Protein AF-A0A2G7EMN1-F1 (afdb_monomer_lite)

Organism: NCBI:txid656916

Radius of gyration: 28.44 Å; chains: 1; bounding box: 60×88×76 Å

Sequence (179 aa):
MPRKTKTSQKATHQPSQQSSQNQNQDPLKRNSHIRTTQTHIFFHSGPLSNWHPSTPPFPGHRALTLCLPDLDALGIPHPSPKSAVTRLISSWSFTCGEQWMMAMKGWLFEDILGLDSGVDISDEEFEGVRAVALGVSEPSSESTLEKAIWDSTVASVLRTRQPRVQKALGRRAEGFRED

Foldseek 3Di:
DDDDDDDDDPPPDDPDPPPPPPDDDDPQNVDPQWDDDPPDIHGDDDDVDQPHFDVVFAAQLVVCVVVVVVCVVVVQDFADCQFLLNVLSRHAGHGGNLLNVLLVLLRRFPDFQLRRPSDRDDPVSSVVLNCLLQPPDHDDPPDPNSNSSNLGLNSQSRNDPDPVSSVVSSVPRHRPDPD

InterPro domains:
  IPR037238 YbiA-like superfamily [SSF143990] (33-178)

Secondary structure (DSSP, 8-state):
---------------------SS---GGGG-TTEEE-SS-EEESSSTTSTTSPPSSPEEHHHHHHHHHHHHHHHT-----TTSHHHHHHHH-EESSHHHHHHHHHHHHH---TTTS-SSPPPHHHHHHHHHHHT-SSPPPTT-HHHHHHHHSHHHHHHH---HHHHHHHHHT-TTS---

pLDDT: mean 81.31, std 19.14, range [28.2, 97.44]

Structure (mmCIF, N/CA/C/O backbone):
data_AF-A0A2G7EMN1-F1
#
_entry.id   AF-A0A2G7EMN1-F1
#
loop_
_atom_site.group_PDB
_atom_site.id
_atom_site.type_symbol
_atom_site.label_atom_id
_atom_site.label_alt_id
_atom_site.label_comp_id
_atom_site.label_asym_id
_atom_site.label_entity_id
_atom_site.label_seq_id
_atom_site.pdbx_PDB_ins_code
_atom_site.Cartn_x
_atom_site.Cartn_y
_atom_site.Cartn_z
_atom_site.occupancy
_atom_site.B_iso_or_equiv
_atom_site.auth_seq_id
_atom_site.auth_comp_id
_atom_site.auth_asym_id
_atom_site.auth_atom_id
_atom_site.pdbx_PDB_model_num
ATOM 1 N N . MET A 1 1 ? 39.694 67.683 -48.424 1.00 39.84 1 MET A N 1
ATOM 2 C CA . MET A 1 1 ? 40.321 66.396 -48.800 1.00 39.84 1 MET A CA 1
ATOM 3 C C . MET A 1 1 ? 39.265 65.287 -48.742 1.00 39.84 1 MET A C 1
ATOM 5 O O . MET A 1 1 ? 38.464 65.324 -47.815 1.00 39.84 1 MET A O 1
ATOM 9 N N . PRO A 1 2 ? 39.190 64.383 -49.738 1.00 35.53 2 PRO A N 1
ATOM 10 C CA . PRO A 1 2 ? 38.033 63.524 -50.013 1.00 35.53 2 PRO A CA 1
ATOM 11 C C . PRO A 1 2 ? 38.241 62.013 -49.729 1.00 35.53 2 PRO A C 1
ATOM 13 O O . PRO A 1 2 ? 39.356 61.516 -49.708 1.00 35.53 2 PRO A O 1
ATOM 16 N N . ARG A 1 3 ? 37.104 61.314 -49.555 1.00 28.20 3 ARG A N 1
ATOM 17 C CA . ARG A 1 3 ? 36.688 59.951 -49.991 1.00 28.20 3 ARG A CA 1
ATOM 18 C C . ARG A 1 3 ? 37.673 58.746 -50.098 1.00 28.20 3 ARG A C 1
ATOM 20 O O . ARG A 1 3 ? 38.505 58.695 -50.988 1.00 28.20 3 ARG A O 1
ATOM 27 N N . LYS A 1 4 ? 37.233 57.665 -49.417 1.00 32.62 4 LYS A N 1
ATOM 28 C CA . LYS A 1 4 ? 36.930 56.275 -49.887 1.00 32.62 4 LYS A CA 1
ATOM 29 C C . LYS A 1 4 ? 38.038 55.209 -50.120 1.00 32.62 4 LYS A C 1
ATOM 31 O O . LYS A 1 4 ? 38.711 55.207 -51.137 1.00 32.62 4 LYS A O 1
ATOM 36 N N . THR A 1 5 ? 37.956 54.172 -49.262 1.00 35.06 5 THR A N 1
ATOM 37 C CA . THR A 1 5 ? 37.886 52.695 -49.504 1.00 35.06 5 THR A CA 1
ATOM 38 C C . THR A 1 5 ? 38.989 51.936 -50.263 1.00 35.06 5 THR A C 1
ATOM 40 O O . THR A 1 5 ? 39.197 52.204 -51.441 1.00 35.06 5 THR A O 1
ATOM 43 N N . LYS A 1 6 ? 39.480 50.825 -49.670 1.00 33.88 6 LYS A N 1
ATOM 44 C CA . LYS A 1 6 ? 39.238 49.397 -50.057 1.00 33.88 6 LYS A CA 1
ATOM 45 C C . LYS A 1 6 ? 40.196 48.456 -49.285 1.00 33.88 6 LYS A C 1
ATOM 47 O O . LYS A 1 6 ? 41.391 48.698 -49.258 1.00 33.88 6 LYS A O 1
ATOM 52 N N . THR A 1 7 ? 39.702 47.546 -48.442 1.00 34.31 7 THR A N 1
ATOM 53 C CA . THR A 1 7 ? 39.394 46.115 -48.702 1.00 34.31 7 THR A CA 1
ATOM 54 C C . THR A 1 7 ? 40.612 45.214 -48.961 1.00 34.31 7 THR A C 1
ATOM 56 O O . THR A 1 7 ? 41.172 45.231 -50.051 1.00 34.31 7 THR A O 1
ATOM 59 N N . SER A 1 8 ? 40.936 44.342 -47.997 1.00 31.23 8 SER A N 1
ATOM 60 C CA . SER A 1 8 ? 41.368 42.948 -48.229 1.00 31.23 8 SER A CA 1
ATOM 61 C C . SER A 1 8 ? 41.409 42.182 -46.903 1.00 31.23 8 SER A C 1
ATOM 63 O O . SER A 1 8 ? 42.447 42.062 -46.262 1.00 31.23 8 SER A O 1
ATOM 65 N N . GLN A 1 9 ? 40.256 41.660 -46.485 1.00 37.91 9 GLN A N 1
ATOM 66 C CA . GLN A 1 9 ? 40.208 40.525 -45.566 1.00 37.91 9 GLN A CA 1
ATOM 67 C C . GLN A 1 9 ? 40.262 39.262 -46.429 1.00 37.91 9 GLN A C 1
ATOM 69 O O . GLN A 1 9 ? 39.345 38.994 -47.204 1.00 37.91 9 GLN A O 1
ATOM 74 N N . LYS A 1 10 ? 41.365 38.512 -46.342 1.00 34.84 10 LYS A N 1
ATOM 75 C CA . LYS A 1 10 ? 41.457 37.157 -46.892 1.00 34.84 10 LYS A CA 1
ATOM 76 C C . LYS A 1 10 ? 40.577 36.252 -46.030 1.00 34.84 10 LYS A C 1
ATOM 78 O O . LYS A 1 10 ? 40.967 35.862 -44.934 1.00 34.84 10 LYS A O 1
ATOM 83 N N . ALA A 1 11 ? 39.382 35.955 -46.526 1.00 36.91 11 ALA A N 1
ATOM 84 C CA . ALA A 1 11 ? 38.550 34.877 -46.024 1.00 36.91 11 ALA A CA 1
ATOM 85 C C . ALA A 1 11 ? 39.185 33.544 -46.444 1.00 36.91 11 ALA A C 1
ATOM 87 O O . ALA A 1 11 ? 39.059 33.110 -47.588 1.00 36.91 11 ALA A O 1
ATOM 88 N N . THR A 1 12 ? 39.902 32.906 -45.524 1.00 33.16 12 THR A N 1
ATOM 89 C CA . THR A 1 12 ? 40.277 31.501 -45.671 1.00 33.16 12 THR A CA 1
ATOM 90 C C . THR A 1 12 ? 39.069 30.678 -45.234 1.00 33.16 12 THR A C 1
ATOM 92 O O . THR A 1 12 ? 38.850 30.466 -44.044 1.00 33.16 12 THR A O 1
ATOM 95 N N . HIS A 1 13 ? 38.247 30.267 -46.200 1.00 34.47 13 HIS A N 1
ATOM 96 C CA . HIS A 1 13 ? 37.211 29.259 -45.998 1.00 34.47 13 HIS A CA 1
ATOM 97 C C . HIS A 1 13 ? 37.874 27.940 -45.582 1.00 34.47 13 HIS A C 1
ATOM 99 O O . HIS A 1 13 ? 38.328 27.169 -46.424 1.00 34.47 13 HIS A O 1
ATOM 105 N N . GLN A 1 14 ? 37.939 27.682 -44.277 1.00 36.62 14 GLN A N 1
ATOM 106 C CA . GLN A 1 14 ? 38.035 26.316 -43.782 1.00 36.62 14 GLN A CA 1
ATOM 107 C C . GLN A 1 14 ? 36.650 25.675 -43.921 1.00 36.62 14 GLN A C 1
ATOM 109 O O . GLN A 1 14 ? 35.670 26.253 -43.442 1.00 36.62 14 GLN A O 1
ATOM 114 N N . PRO A 1 15 ? 36.533 24.509 -44.576 1.00 35.66 15 PRO A N 1
ATOM 115 C CA . PRO A 1 15 ? 35.298 23.758 -44.543 1.00 35.66 15 PRO A CA 1
ATOM 116 C C . PRO A 1 15 ? 35.017 23.336 -43.101 1.00 35.66 15 PRO A C 1
ATOM 118 O O . PRO A 1 15 ? 35.852 22.740 -42.422 1.00 35.66 15 PRO A O 1
ATOM 121 N N . SER A 1 16 ? 33.814 23.681 -42.663 1.00 43.66 16 SER A N 1
ATOM 122 C CA . SER A 1 16 ? 33.140 23.223 -41.459 1.00 43.66 16 SER A CA 1
ATOM 123 C C . SER A 1 16 ? 33.257 21.705 -41.294 1.00 43.66 16 SER A C 1
ATOM 125 O O . SER A 1 16 ? 32.450 20.951 -41.833 1.00 43.66 16 SER A O 1
ATOM 127 N N . GLN A 1 17 ? 34.227 21.255 -40.502 1.00 40.66 17 GLN A N 1
ATOM 128 C CA . GLN A 1 17 ? 34.176 19.946 -39.860 1.00 40.66 17 GLN A CA 1
ATOM 129 C C . GLN A 1 17 ? 33.413 20.104 -38.543 1.00 40.66 17 GLN A C 1
ATOM 131 O O . GLN A 1 17 ? 33.980 20.080 -37.456 1.00 40.66 17 GLN A O 1
ATOM 136 N N . GLN A 1 18 ? 32.095 20.291 -38.648 1.00 39.72 18 GLN A N 1
ATOM 137 C CA . GLN A 1 18 ? 31.206 19.821 -37.594 1.00 39.72 18 GLN A CA 1
ATOM 138 C C . GLN A 1 18 ? 31.301 18.299 -37.631 1.00 39.72 18 GLN A C 1
ATOM 140 O O . GLN A 1 18 ? 30.674 17.639 -38.455 1.00 39.72 18 GLN A O 1
ATOM 145 N N . SER A 1 19 ? 32.155 17.739 -36.783 1.00 41.12 19 SER A N 1
ATOM 146 C CA . SER A 1 19 ? 32.168 16.316 -36.494 1.00 41.12 19 SER A CA 1
ATOM 147 C C . SER A 1 19 ? 30.825 15.947 -35.864 1.00 41.12 19 SER A C 1
ATOM 149 O O . SER A 1 19 ? 30.596 16.074 -34.663 1.00 41.12 19 SER A O 1
ATOM 151 N N . SER A 1 20 ? 29.913 15.479 -36.712 1.00 45.53 20 SER A N 1
ATOM 152 C CA . SER A 1 20 ? 28.698 14.746 -36.367 1.00 45.53 20 SER A CA 1
ATOM 153 C C . SER A 1 20 ? 29.053 13.424 -35.668 1.00 45.53 20 SER A C 1
ATOM 155 O O . SER A 1 20 ? 28.851 12.350 -36.222 1.00 45.53 20 SER A O 1
ATOM 157 N N . GLN A 1 21 ? 29.620 13.475 -34.459 1.00 46.31 21 GLN A N 1
ATOM 158 C CA . GLN A 1 21 ? 30.056 12.280 -33.723 1.00 46.31 21 GLN A CA 1
ATOM 159 C C . GLN A 1 21 ? 29.113 11.824 -32.601 1.00 46.31 21 GLN A C 1
ATOM 161 O O . GLN A 1 21 ? 29.384 10.809 -31.972 1.00 46.31 21 GLN A O 1
ATOM 166 N N . ASN A 1 22 ? 27.972 12.484 -32.379 1.00 48.50 22 ASN A N 1
ATOM 167 C CA . ASN A 1 22 ? 27.109 12.176 -31.226 1.00 48.50 22 ASN A CA 1
ATOM 168 C C . ASN A 1 22 ? 25.690 11.677 -31.547 1.00 48.50 22 ASN A C 1
ATOM 170 O O . ASN A 1 22 ? 24.824 11.725 -30.679 1.00 48.50 22 ASN A O 1
ATOM 174 N N . GLN A 1 23 ? 25.425 11.164 -32.753 1.00 48.91 23 GLN A N 1
ATOM 175 C CA . GLN A 1 23 ? 24.057 10.777 -33.144 1.00 48.91 23 GLN A CA 1
ATOM 176 C C . GLN A 1 23 ? 23.738 9.275 -33.157 1.00 48.91 23 GLN A C 1
ATOM 178 O O . GLN A 1 23 ? 22.625 8.920 -33.521 1.00 48.91 23 GLN A O 1
ATOM 183 N N . ASN A 1 24 ? 24.628 8.380 -32.711 1.00 51.31 24 ASN A N 1
ATOM 184 C CA . ASN A 1 24 ? 24.285 6.948 -32.699 1.00 51.31 24 ASN A CA 1
ATOM 185 C C . ASN A 1 24 ? 24.854 6.147 -31.518 1.00 51.31 24 ASN A C 1
ATOM 187 O O . ASN A 1 24 ? 25.224 4.983 -31.656 1.00 51.31 24 ASN A O 1
ATOM 191 N N . GLN A 1 25 ? 24.956 6.767 -30.340 1.00 56.59 25 GLN A N 1
ATOM 192 C CA . GLN A 1 25 ? 25.212 6.001 -29.122 1.00 56.59 25 GLN A CA 1
ATOM 193 C C . GLN A 1 25 ? 23.886 5.500 -28.560 1.00 56.59 25 GLN A C 1
ATOM 195 O O . GLN A 1 25 ? 23.094 6.294 -28.040 1.00 56.59 25 GLN A O 1
ATOM 200 N N . ASP A 1 26 ? 23.676 4.188 -28.687 1.00 65.31 26 ASP A N 1
ATOM 201 C CA . ASP A 1 26 ? 22.605 3.420 -28.051 1.00 65.31 26 ASP A CA 1
ATOM 202 C C . ASP A 1 26 ? 22.340 3.961 -26.629 1.00 65.31 26 ASP A C 1
ATOM 204 O O . ASP A 1 26 ? 23.255 3.949 -25.796 1.00 65.31 26 ASP A O 1
ATOM 208 N N . PRO A 1 27 ? 21.131 4.482 -26.344 1.00 65.12 27 PRO A N 1
ATOM 209 C CA . PRO A 1 27 ? 20.781 5.031 -25.036 1.00 65.12 27 PRO A CA 1
ATOM 210 C C . PRO A 1 27 ? 21.073 4.066 -23.881 1.00 65.12 27 PRO A C 1
ATOM 212 O O . PRO A 1 27 ? 21.448 4.513 -22.797 1.00 65.12 27 PRO A O 1
ATOM 215 N N . LEU A 1 28 ? 20.973 2.753 -24.119 1.00 62.88 28 LEU A N 1
ATOM 216 C CA . LEU A 1 28 ? 21.230 1.717 -23.118 1.00 62.88 28 LEU A CA 1
ATOM 217 C C . LEU A 1 28 ? 22.720 1.585 -22.782 1.00 62.88 28 LEU A C 1
ATOM 219 O O . LEU A 1 28 ? 23.054 1.225 -21.658 1.00 62.88 28 LEU A O 1
ATOM 223 N N . LYS A 1 29 ? 23.623 1.943 -23.706 1.00 64.25 29 LYS A N 1
ATOM 224 C CA . LYS A 1 29 ? 25.080 1.924 -23.479 1.00 64.25 29 LYS A CA 1
ATOM 225 C C . LYS A 1 29 ? 25.595 3.130 -22.690 1.00 64.25 29 LYS A C 1
ATOM 227 O O . LYS A 1 29 ? 26.757 3.135 -22.295 1.00 64.25 29 LYS A O 1
ATOM 232 N N . ARG A 1 30 ? 24.762 4.153 -22.460 1.00 68.31 30 ARG A N 1
ATOM 233 C CA . ARG A 1 30 ? 25.146 5.354 -21.693 1.00 68.31 30 ARG A CA 1
ATOM 234 C C . ARG A 1 30 ? 24.978 5.185 -20.187 1.00 68.31 30 ARG A C 1
ATOM 236 O O . ARG A 1 30 ? 25.562 5.952 -19.428 1.00 68.31 30 ARG A O 1
ATOM 243 N N . ASN A 1 31 ? 24.170 4.223 -19.747 1.00 73.31 31 ASN A N 1
ATOM 244 C CA . ASN A 1 31 ? 23.934 4.000 -18.329 1.00 73.31 31 ASN A CA 1
ATOM 245 C C . ASN A 1 31 ? 24.959 2.998 -17.785 1.00 73.31 31 ASN A C 1
ATOM 247 O O . ASN A 1 31 ? 24.867 1.809 -18.066 1.00 73.31 31 ASN A O 1
ATOM 251 N N . SER A 1 32 ? 25.910 3.465 -16.970 1.00 77.94 32 SER A N 1
ATOM 252 C CA . SER A 1 32 ? 26.930 2.616 -16.327 1.00 77.94 32 SER A CA 1
ATOM 253 C C . SER A 1 32 ? 26.342 1.517 -15.434 1.00 77.94 32 SER A C 1
ATOM 255 O O . SER A 1 32 ? 27.028 0.552 -15.105 1.00 77.94 32 SER A O 1
ATOM 257 N N . HIS A 1 33 ? 25.068 1.643 -15.062 1.00 78.06 33 HIS A N 1
ATOM 258 C CA . HIS A 1 33 ? 24.328 0.670 -14.274 1.00 78.06 33 HIS A CA 1
ATOM 259 C C . HIS A 1 33 ? 23.583 -0.369 -15.111 1.00 78.06 33 HIS A C 1
ATOM 261 O O . HIS A 1 33 ? 22.978 -1.258 -14.517 1.00 78.06 33 HIS A O 1
ATOM 267 N N . ILE A 1 34 ? 23.596 -0.272 -16.446 1.00 84.62 34 ILE A N 1
ATOM 268 C CA . ILE A 1 34 ? 22.896 -1.189 -17.348 1.00 84.62 34 ILE A CA 1
ATOM 269 C C . ILE A 1 34 ? 23.885 -1.750 -18.371 1.00 84.62 34 ILE A C 1
ATOM 271 O O . ILE A 1 34 ? 24.536 -1.023 -19.113 1.00 84.62 34 ILE A O 1
ATOM 275 N N . ARG A 1 35 ? 23.966 -3.077 -18.447 1.00 85.81 35 ARG A N 1
ATOM 276 C CA . ARG A 1 35 ? 24.697 -3.805 -19.483 1.00 85.81 35 ARG A CA 1
ATOM 277 C C . ARG A 1 35 ? 23.733 -4.728 -20.205 1.00 85.81 35 ARG A C 1
ATOM 279 O O . ARG A 1 35 ? 23.113 -5.583 -19.584 1.00 85.81 35 ARG A O 1
ATOM 286 N N . THR A 1 36 ? 23.649 -4.610 -21.520 1.00 87.69 36 THR A N 1
ATOM 287 C CA . THR A 1 36 ? 22.798 -5.468 -22.347 1.00 87.69 36 THR A CA 1
ATOM 288 C C . THR A 1 36 ? 23.626 -6.494 -23.117 1.00 87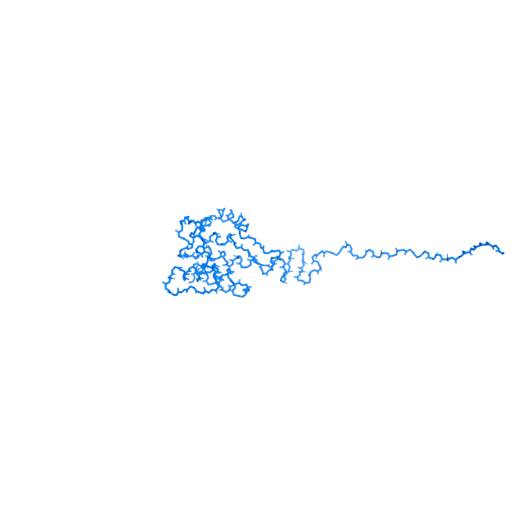.69 36 THR A C 1
ATOM 290 O O . THR A 1 36 ? 24.773 -6.260 -23.495 1.00 87.69 36 THR A O 1
ATOM 293 N N . THR A 1 37 ? 23.040 -7.666 -23.324 1.00 86.81 37 THR A N 1
ATOM 294 C CA . THR A 1 37 ? 23.451 -8.656 -24.330 1.00 86.81 37 THR A CA 1
ATOM 295 C C . THR A 1 37 ? 22.276 -8.853 -25.290 1.00 86.81 37 THR A C 1
ATOM 297 O O . THR A 1 37 ? 21.233 -8.228 -25.111 1.00 86.81 37 THR A O 1
ATOM 300 N N . GLN A 1 38 ? 22.398 -9.731 -26.287 1.00 88.75 38 GLN A N 1
ATOM 301 C CA . GLN A 1 38 ? 21.285 -10.019 -27.201 1.00 88.75 38 GLN A CA 1
ATOM 302 C C . GLN A 1 38 ? 20.044 -10.588 -26.484 1.00 88.75 38 GLN A C 1
ATOM 304 O O . GLN A 1 38 ? 18.933 -10.431 -26.976 1.00 88.75 38 GLN A O 1
ATOM 309 N N . THR A 1 39 ? 20.228 -11.235 -25.329 1.00 92.50 39 THR A N 1
ATOM 310 C CA . THR A 1 39 ? 19.166 -11.968 -24.617 1.00 92.50 39 THR A CA 1
ATOM 311 C C . THR A 1 39 ? 18.925 -11.498 -23.184 1.00 92.50 39 THR A C 1
ATOM 313 O O . THR A 1 39 ? 17.918 -11.865 -22.593 1.00 92.50 39 THR A O 1
ATOM 316 N N . HIS A 1 40 ? 19.823 -10.697 -22.608 1.00 89.44 40 HIS A N 1
ATOM 317 C CA . HIS A 1 40 ? 19.759 -10.310 -21.197 1.00 89.44 40 HIS A CA 1
ATOM 318 C C . HIS A 1 40 ? 19.995 -8.821 -20.995 1.00 89.44 40 HIS A C 1
ATOM 320 O O . HIS A 1 40 ? 20.848 -8.218 -21.653 1.00 89.44 40 HIS A O 1
ATOM 326 N N . ILE A 1 41 ? 19.321 -8.274 -19.987 1.00 88.00 41 ILE A N 1
ATOM 327 C CA . ILE A 1 41 ? 19.587 -6.954 -19.425 1.00 88.00 41 ILE A CA 1
ATOM 328 C C . ILE A 1 41 ? 20.127 -7.171 -18.013 1.00 88.00 41 ILE A C 1
ATOM 330 O O . ILE A 1 41 ? 19.413 -7.622 -17.124 1.00 88.00 41 ILE A O 1
ATOM 334 N N . PHE A 1 42 ? 21.400 -6.860 -17.807 1.00 88.44 42 PHE A N 1
ATOM 335 C CA . PHE A 1 42 ? 22.006 -6.796 -16.485 1.00 88.44 42 PHE A CA 1
ATOM 336 C C . PHE A 1 42 ? 21.863 -5.370 -15.982 1.00 88.44 42 PHE A C 1
ATOM 338 O O . PHE A 1 42 ? 22.296 -4.438 -16.659 1.00 88.44 42 PHE A O 1
ATOM 345 N N . PHE A 1 43 ? 21.288 -5.190 -14.801 1.00 88.25 43 PHE A N 1
ATOM 346 C CA . PHE A 1 43 ? 21.194 -3.877 -14.187 1.00 88.25 43 PHE A CA 1
ATOM 347 C C . PHE A 1 43 ? 21.511 -3.946 -12.698 1.00 88.25 43 PHE A C 1
ATOM 349 O O . PHE A 1 43 ? 21.235 -4.941 -12.030 1.00 88.25 43 PHE A O 1
ATOM 356 N N . HIS A 1 44 ? 22.095 -2.874 -12.178 1.00 83.19 44 HIS A N 1
ATOM 357 C CA . HIS A 1 44 ? 22.304 -2.691 -10.751 1.00 83.19 44 HIS A CA 1
ATOM 358 C C . HIS A 1 44 ? 21.830 -1.293 -10.374 1.00 83.19 44 HIS A C 1
ATOM 360 O O . HIS A 1 44 ? 22.525 -0.318 -10.653 1.00 83.19 44 HIS A O 1
ATOM 366 N N . SER A 1 45 ? 20.672 -1.202 -9.713 1.00 81.31 45 SER A N 1
ATOM 367 C CA . SER A 1 45 ? 19.899 0.039 -9.524 1.00 81.31 45 SER A CA 1
ATOM 368 C C . SER A 1 45 ? 19.301 0.597 -10.829 1.00 81.31 45 SER A C 1
ATOM 370 O O . SER A 1 45 ? 19.377 -0.037 -11.881 1.00 81.31 45 SER A O 1
ATOM 372 N N . GLY A 1 46 ? 18.653 1.761 -10.754 1.00 84.06 46 GLY A N 1
ATOM 373 C CA . G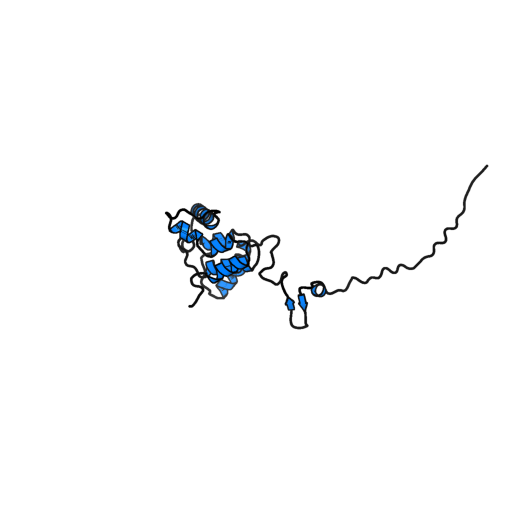LY A 1 46 ? 17.986 2.390 -11.897 1.00 84.06 46 GLY A CA 1
ATOM 374 C C . GLY A 1 46 ? 16.538 1.924 -12.099 1.00 84.06 46 GLY A C 1
ATOM 375 O O . GLY A 1 46 ? 16.035 1.154 -11.288 1.00 84.06 46 GLY A O 1
ATOM 376 N N . PRO A 1 47 ? 15.865 2.386 -13.165 1.00 84.31 47 PRO A N 1
ATOM 377 C CA . PRO A 1 47 ? 14.406 2.316 -13.327 1.00 84.31 47 PRO A CA 1
ATOM 378 C C . PRO A 1 47 ? 13.814 0.905 -13.409 1.00 84.31 47 PRO A C 1
ATOM 380 O O . PRO A 1 47 ? 12.613 0.743 -13.240 1.00 84.31 47 PRO A O 1
ATOM 383 N N . LEU A 1 48 ? 14.644 -0.113 -13.643 1.00 86.31 48 LEU A N 1
ATOM 384 C CA . LEU A 1 48 ? 14.232 -1.520 -13.627 1.00 86.31 48 LEU A CA 1
ATOM 385 C C . LEU A 1 48 ? 14.240 -2.132 -12.215 1.00 86.31 48 LEU A C 1
ATOM 387 O O . LEU A 1 48 ? 13.800 -3.260 -12.021 1.00 86.31 48 LEU A O 1
ATOM 391 N N . SER A 1 49 ? 14.770 -1.416 -11.221 1.00 88.56 49 SER A N 1
ATOM 392 C CA . SER A 1 49 ? 14.763 -1.836 -9.823 1.00 88.56 49 SER A CA 1
ATOM 393 C C . SER A 1 49 ? 13.485 -1.381 -9.129 1.00 88.56 49 SER A C 1
ATOM 395 O O . SER A 1 49 ? 13.143 -0.203 -9.177 1.00 88.56 49 SER A O 1
ATOM 397 N N . ASN A 1 50 ? 12.859 -2.264 -8.351 1.00 90.12 50 ASN A N 1
ATOM 398 C CA . ASN A 1 50 ? 11.720 -1.898 -7.497 1.00 90.12 50 ASN A CA 1
ATOM 399 C C . ASN A 1 50 ? 12.098 -0.887 -6.397 1.00 90.12 50 ASN A C 1
ATOM 401 O O . ASN A 1 50 ? 11.228 -0.230 -5.832 1.00 90.12 50 ASN A O 1
ATOM 405 N N . TRP A 1 51 ? 13.396 -0.721 -6.121 1.00 89.69 51 TRP A N 1
ATOM 406 C CA . TRP A 1 51 ? 13.929 0.307 -5.222 1.00 89.69 51 TRP A CA 1
ATOM 407 C C . TRP A 1 51 ? 14.175 1.653 -5.897 1.00 89.69 51 TRP A C 1
ATOM 409 O O . TRP A 1 51 ? 14.615 2.595 -5.238 1.00 89.69 51 TRP A O 1
ATOM 419 N N . HIS A 1 52 ? 13.939 1.757 -7.204 1.00 90.12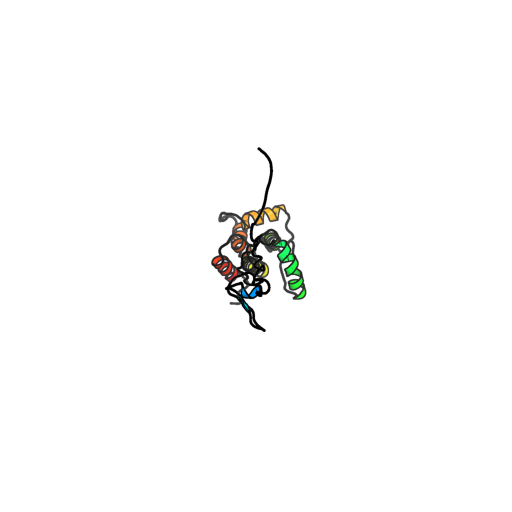 52 HIS A N 1
ATOM 420 C CA . HIS A 1 52 ? 14.073 3.023 -7.896 1.00 90.12 52 HIS A CA 1
ATOM 421 C C . HIS A 1 52 ? 13.039 4.025 -7.371 1.00 90.12 52 HIS A C 1
ATOM 423 O O . HIS A 1 52 ? 11.846 3.704 -7.348 1.00 90.12 52 HIS A O 1
ATOM 429 N N . PRO A 1 53 ? 13.465 5.231 -6.959 1.00 91.12 53 PRO A N 1
ATOM 430 C CA . PRO A 1 53 ? 12.532 6.270 -6.565 1.00 91.12 53 PRO A CA 1
ATOM 431 C C . PRO A 1 53 ? 11.650 6.682 -7.744 1.00 91.12 53 PRO A C 1
ATOM 433 O O . PRO A 1 53 ? 12.148 7.068 -8.799 1.00 91.12 53 PRO A O 1
ATOM 436 N N . SER A 1 54 ? 10.339 6.657 -7.545 1.00 90.62 54 SER A N 1
ATOM 437 C CA . SER A 1 54 ? 9.387 7.276 -8.459 1.00 90.62 54 SER A CA 1
ATOM 438 C C . SER A 1 54 ? 9.359 8.774 -8.180 1.00 90.62 54 SER A C 1
ATOM 440 O O . SER A 1 54 ? 9.002 9.197 -7.080 1.00 90.62 54 SER A O 1
ATOM 442 N N . THR A 1 55 ? 9.746 9.581 -9.169 1.00 91.00 55 THR A N 1
ATOM 443 C CA . THR A 1 55 ? 9.651 11.046 -9.101 1.00 91.00 55 THR A CA 1
ATOM 444 C C . THR A 1 55 ? 8.837 11.551 -10.298 1.00 91.00 55 THR A C 1
ATOM 446 O O . THR A 1 55 ? 9.357 11.522 -11.414 1.00 91.00 55 THR A O 1
ATOM 449 N N . PRO A 1 56 ? 7.585 12.009 -10.101 1.00 93.88 56 PRO A N 1
ATOM 450 C CA . PRO A 1 56 ? 6.858 12.078 -8.826 1.00 93.88 56 PRO A CA 1
ATOM 451 C C . PRO A 1 56 ? 6.491 10.687 -8.258 1.00 93.88 56 PRO A C 1
ATOM 453 O O . PRO A 1 56 ? 6.492 9.704 -9.007 1.00 93.88 56 PRO A O 1
ATOM 456 N N . PRO A 1 57 ? 6.175 10.581 -6.950 1.00 95.62 57 PRO A N 1
ATOM 457 C CA . PRO A 1 57 ? 5.590 9.371 -6.370 1.00 95.62 57 PRO A CA 1
ATOM 458 C C . PRO A 1 57 ? 4.348 8.927 -7.149 1.00 95.62 57 PRO A C 1
ATOM 460 O O . PRO A 1 57 ? 3.584 9.772 -7.620 1.00 95.62 57 PRO A O 1
ATOM 463 N N . PHE A 1 58 ? 4.134 7.619 -7.285 1.00 95.56 58 PHE A N 1
ATOM 464 C CA . PHE A 1 58 ? 2.965 7.112 -8.003 1.00 95.56 58 PHE A CA 1
ATOM 465 C C . PHE A 1 58 ? 1.775 6.919 -7.054 1.00 95.56 58 PHE A C 1
ATOM 467 O O . PHE A 1 58 ? 1.958 6.509 -5.904 1.00 95.56 58 PHE A O 1
ATOM 474 N N . PRO A 1 59 ? 0.544 7.203 -7.505 1.00 97.19 59 PRO A N 1
ATOM 475 C CA . PRO A 1 59 ? -0.618 7.123 -6.638 1.00 97.19 59 PRO A CA 1
ATOM 476 C C . PRO A 1 59 ? -1.122 5.680 -6.482 1.00 97.19 59 PRO A C 1
ATOM 478 O O . PRO A 1 59 ? -1.234 4.935 -7.459 1.00 97.19 59 PRO A O 1
ATOM 481 N N . GLY A 1 60 ? -1.482 5.308 -5.254 1.00 97.44 60 GLY A N 1
ATOM 482 C CA . GLY A 1 60 ? -1.959 3.974 -4.893 1.00 97.44 60 GLY A CA 1
ATOM 483 C C . GLY A 1 60 ? -3.234 3.559 -5.621 1.00 97.44 60 GLY A C 1
ATOM 484 O O . GLY A 1 60 ? -3.298 2.445 -6.131 1.00 97.44 60 GLY A O 1
ATOM 485 N N . HIS A 1 61 ? -4.208 4.463 -5.779 1.00 97.06 61 HIS A N 1
ATOM 486 C CA . HIS A 1 61 ? -5.440 4.171 -6.527 1.00 97.06 61 HIS A CA 1
ATOM 487 C C . HIS A 1 61 ? -5.158 3.683 -7.958 1.00 97.06 61 HIS A C 1
ATOM 489 O O . HIS A 1 61 ? -5.831 2.781 -8.463 1.00 97.06 61 HIS A O 1
ATOM 495 N N . ARG A 1 62 ? -4.138 4.249 -8.622 1.00 97.19 62 ARG A N 1
ATOM 496 C CA . ARG A 1 62 ? -3.765 3.853 -9.984 1.00 97.19 62 ARG A CA 1
ATOM 497 C C . ARG A 1 62 ? -3.096 2.486 -9.988 1.00 97.19 62 ARG A C 1
ATOM 499 O O . ARG A 1 62 ? -3.385 1.695 -10.878 1.00 97.19 62 ARG A O 1
ATOM 506 N N . ALA A 1 63 ? -2.240 2.214 -9.006 1.00 96.31 63 ALA A N 1
ATOM 507 C CA . ALA A 1 63 ? -1.612 0.909 -8.843 1.00 96.31 63 ALA A CA 1
ATOM 508 C C . ALA A 1 63 ? -2.654 -0.190 -8.558 1.00 96.31 63 ALA A C 1
ATOM 510 O O . ALA A 1 63 ? -2.621 -1.225 -9.216 1.00 96.31 63 ALA A O 1
ATOM 511 N N . LEU A 1 64 ? -3.646 0.066 -7.694 1.00 96.75 64 LEU A N 1
ATOM 512 C CA . LEU A 1 64 ? -4.780 -0.842 -7.467 1.00 96.75 64 LEU A CA 1
ATOM 513 C C . LEU A 1 64 ? -5.592 -1.078 -8.744 1.00 96.75 64 LEU A C 1
ATOM 515 O O . LEU A 1 64 ? -5.869 -2.220 -9.083 1.00 96.75 64 LEU A O 1
ATOM 519 N N . THR A 1 65 ? -5.920 -0.018 -9.491 1.00 96.31 65 THR A N 1
ATOM 520 C CA . THR A 1 65 ? -6.683 -0.131 -10.752 1.00 96.31 65 THR A CA 1
ATOM 521 C C . THR A 1 65 ? -6.000 -1.053 -11.766 1.00 96.31 65 THR A C 1
ATOM 523 O O . THR A 1 65 ? -6.672 -1.697 -12.564 1.00 96.31 65 THR A O 1
ATOM 526 N N . LEU A 1 66 ? -4.665 -1.094 -11.760 1.00 95.75 66 LEU A N 1
ATOM 527 C CA . LEU A 1 66 ? -3.884 -1.966 -12.635 1.00 95.75 66 LEU A CA 1
ATOM 528 C C . LEU A 1 66 ? -3.731 -3.383 -12.066 1.00 95.75 66 LEU A C 1
ATOM 530 O O . LEU A 1 66 ? -3.658 -4.323 -12.840 1.00 95.75 66 LEU A O 1
ATOM 534 N N . CYS A 1 67 ? -3.677 -3.531 -10.741 1.00 94.81 67 CYS A N 1
ATOM 535 C CA . CYS A 1 67 ? -3.405 -4.803 -10.071 1.00 94.81 67 CYS A CA 1
ATOM 536 C C . CYS A 1 67 ? -4.659 -5.663 -9.848 1.00 94.81 67 CYS A C 1
ATOM 538 O O . CYS A 1 67 ? -4.583 -6.880 -9.974 1.00 94.81 67 CYS A O 1
ATOM 540 N N . LEU A 1 68 ? -5.794 -5.057 -9.485 1.00 93.69 68 LEU A N 1
ATOM 541 C CA . LEU A 1 68 ? -7.011 -5.789 -9.109 1.00 93.69 68 LEU A CA 1
ATOM 542 C C . LEU A 1 68 ? -7.547 -6.697 -10.232 1.00 93.69 68 LEU A C 1
ATOM 544 O O . LEU A 1 68 ? -7.811 -7.857 -9.933 1.00 93.69 68 LEU A O 1
ATOM 548 N N . PRO A 1 69 ? -7.614 -6.267 -11.512 1.00 95.19 69 PRO A N 1
ATOM 549 C CA . PRO A 1 69 ? -8.095 -7.142 -12.583 1.00 95.19 69 PRO A CA 1
ATOM 550 C C . PRO A 1 69 ? -7.263 -8.418 -12.757 1.00 95.19 69 PRO A C 1
ATOM 552 O O . PRO A 1 69 ? -7.807 -9.467 -13.093 1.00 95.19 69 PRO A O 1
ATOM 555 N N . ASP A 1 70 ? -5.951 -8.340 -12.519 1.00 95.44 70 ASP A N 1
ATOM 556 C CA . ASP A 1 70 ? -5.070 -9.505 -12.596 1.00 95.44 70 ASP A CA 1
ATOM 557 C C . ASP A 1 70 ? -5.301 -10.451 -11.408 1.00 95.44 70 ASP A C 1
ATOM 559 O O . ASP A 1 70 ? -5.298 -11.667 -11.587 1.00 95.44 70 ASP A O 1
ATOM 563 N N . LEU A 1 71 ? -5.551 -9.917 -10.204 1.00 94.50 71 LEU A N 1
ATOM 564 C CA . LEU A 1 71 ? -5.910 -10.731 -9.036 1.00 94.50 71 LEU A CA 1
ATOM 565 C C . LEU A 1 71 ? -7.262 -11.429 -9.231 1.00 94.50 71 LEU A C 1
ATOM 567 O O . LEU A 1 71 ? -7.357 -12.631 -8.977 1.00 94.50 71 LEU A O 1
ATOM 571 N N . ASP A 1 72 ? -8.259 -10.708 -9.753 1.00 95.06 72 ASP A N 1
ATOM 572 C CA . ASP A 1 72 ? -9.571 -11.250 -10.119 1.00 95.06 72 ASP A CA 1
ATOM 573 C C . ASP A 1 72 ? -9.427 -12.382 -11.149 1.00 95.06 72 ASP A C 1
ATOM 575 O O . ASP A 1 72 ? -9.988 -13.466 -10.982 1.00 95.06 72 ASP A O 1
ATOM 579 N N . ALA A 1 73 ? -8.629 -12.165 -12.202 1.00 97.12 73 ALA A N 1
ATOM 580 C CA . ALA A 1 73 ? -8.384 -13.159 -13.247 1.00 97.12 73 ALA A CA 1
ATOM 581 C C . ALA A 1 73 ? -7.655 -14.410 -12.727 1.00 97.12 73 ALA A C 1
ATOM 583 O O . ALA A 1 73 ? -7.883 -15.512 -13.229 1.00 97.12 73 ALA A O 1
ATOM 584 N N . LEU A 1 74 ? -6.791 -14.248 -11.722 1.00 96.50 74 LEU A N 1
ATOM 585 C CA . LEU A 1 74 ? -6.103 -15.345 -11.040 1.00 96.50 74 LEU A CA 1
ATOM 586 C C . LEU A 1 74 ? -6.966 -16.018 -9.961 1.00 96.50 74 LEU A C 1
ATOM 588 O O . LEU A 1 74 ? -6.555 -17.043 -9.419 1.00 96.50 74 LEU A O 1
ATOM 592 N N . GLY A 1 75 ? -8.143 -15.468 -9.645 1.00 95.31 75 GLY A N 1
ATOM 593 C CA . GLY A 1 75 ? -9.015 -15.967 -8.585 1.00 95.31 75 GLY A CA 1
ATOM 594 C C . GLY A 1 75 ? -8.397 -15.855 -7.189 1.00 95.31 75 GLY A C 1
ATOM 595 O O . GLY A 1 75 ? -8.696 -16.681 -6.329 1.00 95.31 75 GLY A O 1
ATOM 596 N N . ILE A 1 76 ? -7.509 -14.881 -6.969 1.00 92.56 76 ILE A N 1
ATOM 597 C CA . ILE A 1 76 ? -6.855 -14.660 -5.675 1.00 92.56 76 ILE A CA 1
ATOM 598 C C . ILE A 1 76 ? -7.819 -13.873 -4.777 1.00 92.56 76 ILE A C 1
ATOM 600 O O . ILE A 1 76 ? -8.139 -12.734 -5.116 1.00 92.56 76 ILE A O 1
ATOM 604 N N . PRO A 1 77 ? -8.275 -14.424 -3.635 1.00 90.75 77 PRO A N 1
ATOM 605 C CA . PRO A 1 77 ? -9.102 -13.676 -2.694 1.00 90.75 77 PRO A CA 1
ATOM 606 C C . PRO A 1 77 ? -8.351 -12.454 -2.171 1.00 90.75 77 PRO A C 1
ATOM 608 O O . PRO A 1 77 ? -7.180 -12.550 -1.809 1.00 90.75 77 PRO A O 1
ATOM 611 N N . HIS A 1 78 ? -9.027 -11.313 -2.112 1.00 91.06 78 HIS A N 1
ATOM 612 C CA . HIS A 1 78 ? -8.446 -10.077 -1.608 1.00 91.06 78 HIS A CA 1
ATOM 613 C C . HIS A 1 78 ? -9.507 -9.181 -0.956 1.00 91.06 78 HIS A C 1
ATOM 615 O O . HIS A 1 78 ? -10.703 -9.359 -1.217 1.00 91.06 78 HIS A O 1
ATOM 621 N N . PRO A 1 79 ? -9.105 -8.193 -0.132 1.00 90.62 79 PRO A N 1
ATOM 622 C CA . PRO A 1 79 ? -10.047 -7.262 0.477 1.00 90.62 79 PRO A CA 1
ATOM 623 C C . PRO A 1 79 ? -10.917 -6.523 -0.550 1.00 90.62 79 PRO A C 1
ATOM 625 O O . PRO A 1 79 ? -10.497 -6.246 -1.680 1.00 90.62 79 PRO A O 1
ATOM 628 N N . SER A 1 80 ? -12.135 -6.161 -0.131 1.00 88.00 80 SER A N 1
ATOM 629 C CA . SER A 1 80 ? -13.065 -5.353 -0.931 1.00 88.00 80 SER A CA 1
ATOM 630 C C . SER A 1 80 ? -12.415 -4.028 -1.364 1.00 88.00 80 SER A C 1
ATOM 632 O O . SER A 1 80 ? -11.707 -3.408 -0.565 1.00 88.00 80 SER A O 1
ATOM 634 N N . PRO A 1 81 ? -12.715 -3.505 -2.570 1.00 88.19 81 PRO A N 1
ATOM 635 C CA . PRO A 1 81 ? -12.287 -2.170 -2.997 1.00 88.19 81 PRO A CA 1
ATOM 636 C C . PRO A 1 81 ? -12.651 -1.036 -2.026 1.00 88.19 81 PRO A C 1
ATOM 638 O O . PRO A 1 81 ? -12.014 0.017 -2.034 1.00 88.19 81 PRO A O 1
ATOM 641 N N . LYS A 1 82 ? -13.681 -1.244 -1.200 1.00 86.31 82 LYS A N 1
ATOM 642 C CA . LYS A 1 82 ? -14.181 -0.273 -0.224 1.00 86.31 82 LYS A CA 1
ATOM 643 C C . LYS A 1 82 ? -13.744 -0.548 1.215 1.00 86.31 82 LYS A C 1
ATOM 645 O O . LYS A 1 82 ? -14.063 0.259 2.088 1.00 86.31 82 LYS A O 1
ATOM 650 N N . SER A 1 83 ? -13.021 -1.640 1.474 1.00 89.56 83 SER A N 1
ATOM 651 C CA . SER A 1 83 ? -12.486 -1.897 2.813 1.00 89.56 83 SER A CA 1
ATOM 652 C C . SER A 1 83 ? -11.537 -0.776 3.233 1.00 89.56 83 SER A C 1
ATOM 654 O O . SER A 1 83 ? -10.918 -0.101 2.399 1.00 89.56 83 SER A O 1
ATOM 656 N N . ALA A 1 84 ? -11.404 -0.573 4.539 1.00 91.31 84 ALA A N 1
ATOM 657 C CA . ALA A 1 84 ? -10.557 0.479 5.077 1.00 91.31 84 ALA A CA 1
ATOM 658 C C . ALA A 1 84 ? -9.091 0.301 4.647 1.00 91.31 84 ALA A C 1
ATOM 660 O O . ALA A 1 84 ? -8.449 1.278 4.256 1.00 91.31 84 ALA A O 1
ATOM 661 N N . VAL A 1 85 ? -8.582 -0.939 4.621 1.00 93.06 85 VAL A N 1
ATOM 662 C CA . VAL A 1 85 ? -7.220 -1.232 4.150 1.00 93.06 85 VAL A CA 1
ATOM 663 C C . VAL A 1 85 ? -7.021 -0.880 2.674 1.00 93.06 85 VAL A C 1
ATOM 665 O O . VAL A 1 85 ? -6.013 -0.264 2.315 1.00 93.06 85 VAL A O 1
ATOM 668 N N . THR A 1 86 ? -8.000 -1.174 1.811 1.00 93.56 86 THR A N 1
ATOM 669 C CA . THR A 1 86 ? -7.898 -0.867 0.379 1.00 93.56 86 THR A CA 1
ATOM 670 C C . THR A 1 86 ? -7.971 0.634 0.150 1.00 93.56 86 THR A C 1
AT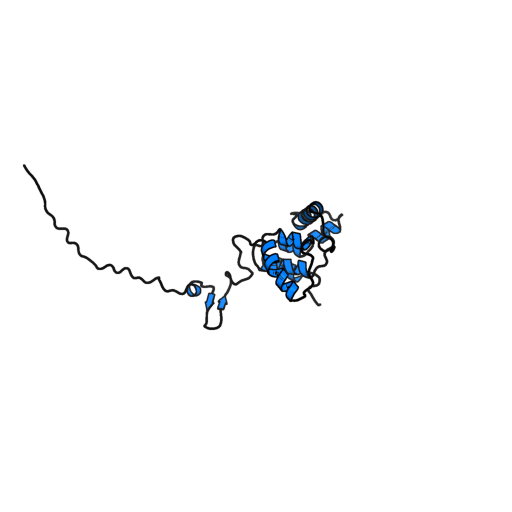OM 672 O O . THR A 1 86 ? -7.193 1.184 -0.633 1.00 93.56 86 THR A O 1
ATOM 675 N N . ARG A 1 87 ? -8.841 1.334 0.886 1.00 93.88 87 ARG A N 1
ATOM 676 C CA . ARG A 1 87 ? -8.913 2.799 0.872 1.00 93.88 87 ARG A CA 1
ATOM 677 C C . ARG A 1 87 ? -7.613 3.437 1.369 1.00 93.88 87 ARG A C 1
ATOM 679 O O . ARG A 1 87 ? -7.158 4.418 0.776 1.00 93.88 87 ARG A O 1
ATOM 686 N N . LEU A 1 88 ? -6.970 2.862 2.388 1.00 94.81 88 LEU A N 1
ATOM 687 C CA . LEU A 1 88 ? -5.693 3.345 2.914 1.00 94.81 88 LEU A CA 1
ATOM 688 C C . LEU A 1 88 ? -4.590 3.247 1.851 1.00 94.81 88 LEU A C 1
ATOM 690 O O . LEU A 1 88 ? -3.949 4.257 1.552 1.00 94.81 88 LEU A O 1
ATOM 694 N N . ILE A 1 89 ? -4.444 2.079 1.211 1.00 96.06 89 ILE A N 1
ATOM 695 C CA . ILE A 1 89 ? -3.530 1.870 0.075 1.00 96.06 89 ILE A CA 1
ATOM 696 C C . ILE A 1 89 ? -3.848 2.843 -1.067 1.00 96.06 89 ILE A C 1
ATOM 698 O O . ILE A 1 89 ? -2.951 3.508 -1.585 1.00 96.06 89 ILE A O 1
ATOM 702 N N . SER A 1 90 ? -5.125 2.963 -1.437 1.00 96.19 90 SER A N 1
ATOM 703 C CA . SER A 1 90 ? -5.600 3.818 -2.530 1.00 96.19 90 SER A CA 1
ATOM 704 C C . SER A 1 90 ? -5.237 5.294 -2.324 1.00 96.19 90 SER A C 1
ATOM 706 O O . SER A 1 90 ? -4.811 5.973 -3.265 1.00 96.19 90 SER A O 1
ATOM 708 N N . SER A 1 91 ? -5.348 5.774 -1.081 1.00 95.50 91 SER A N 1
ATOM 709 C CA . SER A 1 91 ? -5.077 7.163 -0.694 1.00 95.50 91 SER A CA 1
ATOM 710 C C . SER A 1 91 ? -3.588 7.529 -0.641 1.00 95.50 91 SER A C 1
ATOM 712 O O . SER A 1 91 ? -3.246 8.714 -0.586 1.00 95.50 91 SER A O 1
ATOM 714 N N . TRP A 1 92 ? -2.687 6.541 -0.643 1.00 96.81 92 TRP A N 1
ATOM 715 C CA . TRP A 1 92 ? -1.257 6.772 -0.462 1.00 96.81 92 TRP A CA 1
ATOM 716 C C . TRP A 1 92 ? -0.525 7.090 -1.774 1.00 96.81 92 TRP A C 1
ATOM 718 O O . TRP A 1 92 ? -0.922 6.670 -2.860 1.00 96.81 92 TRP A O 1
ATOM 728 N N . SER A 1 93 ? 0.587 7.823 -1.676 1.00 96.56 93 SER A N 1
ATOM 729 C CA . SER A 1 93 ? 1.512 8.073 -2.789 1.00 96.56 93 SER A CA 1
ATOM 730 C C . SER A 1 93 ? 2.832 7.346 -2.546 1.00 96.56 93 SER A C 1
ATOM 732 O O . SER A 1 93 ? 3.605 7.703 -1.656 1.00 96.56 93 SER A O 1
ATOM 734 N N . PHE A 1 94 ? 3.092 6.310 -3.336 1.00 95.75 94 PHE A N 1
ATOM 735 C CA . PHE A 1 94 ? 4.217 5.405 -3.150 1.00 95.75 94 PHE A CA 1
ATOM 736 C C . PHE A 1 94 ? 5.493 5.958 -3.773 1.00 95.75 94 PHE A C 1
ATOM 738 O O . PHE A 1 94 ? 5.531 6.414 -4.917 1.00 95.75 94 PHE A O 1
ATOM 745 N N . THR A 1 95 ? 6.569 5.892 -2.996 1.00 93.88 95 THR A N 1
ATOM 746 C CA . THR A 1 95 ? 7.870 6.453 -3.382 1.00 93.88 95 THR A CA 1
ATOM 747 C C . THR A 1 95 ? 8.701 5.506 -4.238 1.00 93.88 95 THR A C 1
ATOM 749 O O . THR A 1 95 ? 9.595 5.959 -4.943 1.00 93.88 95 THR A O 1
ATOM 752 N N . CYS A 1 96 ? 8.427 4.203 -4.192 1.00 93.69 96 CYS A N 1
ATOM 753 C CA . CYS A 1 96 ? 9.080 3.184 -5.008 1.00 93.69 96 CYS A CA 1
ATOM 754 C C . CYS A 1 96 ? 8.218 1.915 -5.065 1.00 93.69 96 CYS A C 1
ATOM 756 O O . CYS A 1 96 ? 7.277 1.752 -4.281 1.00 93.69 96 CYS A O 1
ATOM 758 N N . GLY A 1 97 ? 8.554 1.011 -5.985 1.00 94.25 97 GLY A N 1
ATOM 759 C CA . GLY A 1 97 ? 7.839 -0.252 -6.155 1.00 94.25 97 GLY A CA 1
ATOM 760 C C . GLY A 1 97 ? 7.923 -1.161 -4.929 1.00 94.25 97 GLY A C 1
ATOM 761 O O . GLY A 1 97 ? 6.949 -1.831 -4.607 1.00 94.25 97 GLY A O 1
ATOM 762 N N . GLU A 1 98 ? 9.036 -1.171 -4.189 1.00 95.00 98 GLU A N 1
ATOM 763 C CA . GLU A 1 98 ? 9.125 -2.053 -3.021 1.00 95.00 98 GLU A CA 1
ATOM 764 C C . GLU A 1 98 ? 8.277 -1.587 -1.835 1.00 95.00 98 GLU A C 1
ATOM 766 O O . GLU A 1 98 ? 7.679 -2.429 -1.166 1.00 95.00 98 GLU A O 1
ATOM 771 N N . GLN A 1 99 ? 8.125 -0.278 -1.611 1.00 95.75 99 GLN A N 1
ATOM 772 C CA . GLN A 1 99 ? 7.168 0.205 -0.610 1.00 95.75 99 GLN A CA 1
ATOM 773 C C . GLN A 1 99 ? 5.754 -0.309 -0.920 1.00 95.75 99 GLN A C 1
ATOM 775 O O . GLN A 1 99 ? 5.060 -0.779 -0.021 1.00 95.75 99 GLN A O 1
ATOM 780 N N . TRP A 1 100 ? 5.359 -0.268 -2.196 1.00 96.25 100 TRP A N 1
ATOM 781 C CA . TRP A 1 100 ? 4.091 -0.826 -2.661 1.00 96.25 100 TRP A CA 1
ATOM 782 C C . TRP A 1 100 ? 4.005 -2.331 -2.408 1.00 96.25 100 TRP A C 1
ATOM 784 O O . TRP A 1 100 ? 3.078 -2.772 -1.740 1.00 96.25 100 TRP A O 1
ATOM 794 N N . MET A 1 101 ? 4.988 -3.118 -2.855 1.00 95.56 101 MET A N 1
ATOM 795 C CA . MET A 1 101 ? 4.969 -4.576 -2.675 1.00 95.56 101 MET A CA 1
ATOM 796 C C . MET A 1 101 ? 4.857 -4.991 -1.202 1.00 95.56 101 MET A C 1
ATOM 798 O O . MET A 1 101 ? 4.135 -5.930 -0.884 1.00 95.56 101 MET A O 1
ATOM 802 N N . MET A 1 102 ? 5.566 -4.314 -0.292 1.00 96.56 102 MET A N 1
ATOM 803 C CA . MET A 1 102 ? 5.510 -4.642 1.137 1.00 96.56 102 MET A CA 1
ATOM 804 C C . MET A 1 102 ? 4.177 -4.232 1.773 1.00 96.56 102 MET A C 1
ATOM 806 O O . MET A 1 102 ? 3.688 -4.948 2.641 1.00 96.56 102 MET A O 1
ATOM 810 N N . ALA A 1 103 ? 3.565 -3.132 1.326 1.00 95.94 103 ALA A N 1
ATOM 811 C CA . ALA A 1 103 ? 2.232 -2.739 1.775 1.00 95.94 103 ALA A CA 1
ATOM 812 C C . ALA A 1 103 ? 1.162 -3.711 1.249 1.00 95.94 103 ALA A C 1
ATOM 814 O O . ALA A 1 103 ? 0.326 -4.170 2.018 1.00 95.94 103 ALA A O 1
ATOM 815 N N . MET A 1 104 ? 1.246 -4.104 -0.027 1.00 95.50 104 MET A N 1
ATOM 816 C CA . MET A 1 104 ? 0.341 -5.087 -0.638 1.00 95.50 104 MET A CA 1
ATOM 817 C C . MET A 1 104 ? 0.411 -6.457 0.030 1.00 95.50 104 MET A C 1
ATOM 819 O O . MET A 1 104 ? -0.561 -7.199 0.038 1.00 95.50 104 MET A O 1
ATOM 823 N N . LYS A 1 105 ? 1.559 -6.789 0.615 1.00 94.25 105 LYS A N 1
ATOM 824 C CA . LYS A 1 105 ? 1.725 -8.006 1.393 1.00 94.25 105 LYS A CA 1
ATOM 825 C C . LYS A 1 105 ? 0.935 -7.969 2.703 1.00 94.25 105 LYS A C 1
ATOM 827 O O . LYS A 1 105 ? 0.263 -8.936 3.012 1.00 94.25 105 LYS A O 1
ATOM 832 N N . GLY A 1 106 ? 0.980 -6.856 3.437 1.00 93.75 106 GLY A N 1
ATOM 833 C CA . GLY A 1 106 ? 0.094 -6.675 4.591 1.00 93.75 106 GLY A CA 1
ATOM 834 C C . GLY A 1 106 ? -1.375 -6.730 4.168 1.00 93.75 106 GLY A C 1
ATOM 835 O O . GLY A 1 106 ? -2.145 -7.497 4.718 1.00 93.75 106 GLY A O 1
ATOM 836 N N . TRP A 1 107 ? -1.718 -6.000 3.104 1.00 94.12 107 TRP A N 1
ATOM 837 C CA . TRP A 1 107 ? -3.074 -5.932 2.549 1.00 94.12 107 TRP A CA 1
ATOM 838 C C . TRP A 1 107 ? -3.652 -7.289 2.120 1.00 94.12 107 TRP A C 1
ATOM 840 O O . TRP A 1 107 ? -4.856 -7.479 2.212 1.00 94.12 107 TRP A O 1
ATOM 850 N N . LEU A 1 108 ? -2.831 -8.215 1.618 1.00 92.50 108 LEU A N 1
ATOM 851 C CA . LEU A 1 108 ? -3.326 -9.498 1.112 1.00 92.50 108 LEU A CA 1
ATOM 852 C C . LEU A 1 108 ? -3.408 -10.591 2.187 1.00 92.50 108 LEU A C 1
ATOM 854 O O . LEU A 1 108 ? -4.201 -11.515 2.034 1.00 92.50 108 LEU A O 1
ATOM 858 N N . PHE A 1 109 ? -2.563 -10.528 3.219 1.00 90.88 109 PHE A N 1
ATOM 859 C CA . PHE A 1 109 ? -2.341 -11.659 4.128 1.00 90.88 109 PHE A CA 1
ATOM 860 C C . PHE A 1 109 ? -2.698 -11.389 5.591 1.00 90.88 109 PHE A C 1
ATOM 862 O O . PHE A 1 109 ? -2.977 -12.347 6.310 1.00 90.88 109 PHE A O 1
ATOM 869 N N . GLU A 1 110 ? -2.672 -10.136 6.048 1.00 89.56 110 GLU A N 1
ATOM 870 C CA . GLU A 1 110 ? -3.028 -9.828 7.433 1.00 89.56 110 GLU A CA 1
ATOM 871 C C . GLU A 1 110 ? -4.545 -9.719 7.579 1.00 89.56 110 GLU A C 1
ATOM 873 O O . GLU A 1 110 ? -5.211 -9.148 6.722 1.00 89.56 110 GLU A O 1
ATOM 878 N N . ASP A 1 111 ? -5.075 -10.250 8.680 1.00 85.00 111 ASP A N 1
ATOM 879 C CA . ASP A 1 111 ? -6.444 -9.985 9.120 1.00 85.00 111 ASP A CA 1
ATOM 880 C C . ASP A 1 111 ? -6.391 -8.940 10.233 1.00 85.00 111 ASP A C 1
ATOM 882 O O . ASP A 1 111 ? -6.104 -9.243 11.396 1.00 85.00 111 ASP A O 1
ATOM 886 N N . ILE A 1 112 ? -6.571 -7.673 9.866 1.00 77.38 112 ILE A N 1
ATOM 887 C CA . ILE A 1 112 ? -6.401 -6.566 10.796 1.00 77.38 112 ILE A CA 1
ATOM 888 C C . ILE A 1 112 ? -7.766 -6.071 11.265 1.00 77.38 112 ILE A C 1
ATOM 890 O O . ILE A 1 112 ? -8.547 -5.471 10.517 1.00 77.38 112 ILE A O 1
ATOM 894 N N . LEU A 1 113 ? -8.016 -6.222 12.567 1.00 71.81 113 LEU A N 1
ATOM 895 C CA . LEU A 1 113 ? -9.188 -5.655 13.235 1.00 71.81 113 LEU A CA 1
ATOM 896 C C . LEU A 1 113 ? -9.324 -4.154 12.926 1.00 71.81 113 LEU A C 1
ATOM 898 O O . LEU A 1 113 ? -8.424 -3.358 13.187 1.00 71.81 113 LEU A O 1
ATOM 902 N N . GLY A 1 114 ? -10.473 -3.774 12.364 1.00 66.50 114 GLY A N 1
ATOM 903 C CA . GLY A 1 114 ? -10.792 -2.397 11.964 1.00 66.50 114 GLY A CA 1
ATOM 904 C C . GLY A 1 114 ? -10.331 -1.993 10.563 1.00 66.50 114 GLY A C 1
ATOM 905 O O . GLY A 1 114 ? -10.849 -1.016 10.027 1.00 66.50 114 GLY A O 1
ATOM 906 N N . LEU A 1 115 ? -9.412 -2.741 9.949 1.00 71.94 115 LEU A N 1
ATOM 907 C CA . LEU A 1 115 ? -8.957 -2.511 8.576 1.00 71.94 115 LEU A CA 1
ATOM 908 C C . LEU A 1 115 ? -9.617 -3.477 7.571 1.00 71.94 115 LEU A C 1
ATOM 910 O O . LEU A 1 115 ? -9.949 -3.059 6.454 1.00 71.94 115 LEU A O 1
ATOM 914 N N . ASP A 1 116 ? -9.894 -4.705 8.022 1.00 67.12 116 ASP A N 1
ATOM 915 C CA . ASP A 1 116 ? -10.374 -5.837 7.217 1.00 67.12 116 ASP A CA 1
ATOM 916 C C . ASP A 1 116 ? -11.750 -6.363 7.636 1.00 67.12 116 ASP A C 1
ATOM 918 O O . ASP A 1 116 ? -12.125 -7.475 7.279 1.00 67.12 116 ASP A O 1
ATOM 922 N N . SER A 1 117 ? -12.562 -5.559 8.335 1.00 62.38 117 SER A N 1
ATOM 923 C CA . SER A 1 117 ? -13.876 -5.975 8.868 1.00 62.38 117 SER A CA 1
ATOM 924 C C . SER A 1 117 ? -14.875 -6.512 7.825 1.00 62.38 117 SER A C 1
ATOM 926 O O . SER A 1 117 ? -15.974 -6.916 8.194 1.00 62.38 117 SER A O 1
ATOM 928 N N . GLY A 1 118 ? -14.537 -6.508 6.530 1.00 61.41 118 GLY A N 1
ATOM 929 C CA . GLY A 1 118 ? -15.364 -7.016 5.432 1.00 61.41 118 GLY A CA 1
ATOM 930 C C . GLY A 1 118 ? -16.611 -6.174 5.158 1.00 61.41 118 GLY A C 1
ATOM 931 O O . GLY A 1 118 ? -17.345 -6.450 4.210 1.00 61.41 118 GLY A O 1
ATOM 932 N N . VAL A 1 119 ? -16.840 -5.138 5.964 1.00 68.88 119 VAL A N 1
ATOM 933 C CA . VAL A 1 119 ? -17.978 -4.230 5.888 1.00 68.88 119 VAL A CA 1
ATOM 934 C C . VAL A 1 119 ? -17.509 -2.915 5.274 1.00 68.88 119 VAL A C 1
ATOM 936 O O . VAL A 1 119 ? -16.464 -2.380 5.644 1.00 68.88 119 VAL A O 1
ATOM 939 N N . ASP A 1 120 ? -18.285 -2.400 4.320 1.00 76.56 120 ASP A N 1
ATOM 940 C CA . ASP A 1 120 ? -18.100 -1.050 3.790 1.00 76.56 120 ASP A CA 1
ATOM 941 C C . ASP A 1 120 ? -18.206 -0.045 4.952 1.00 76.56 120 ASP A C 1
ATOM 943 O O . ASP A 1 120 ? -19.255 0.051 5.588 1.00 76.56 120 ASP A O 1
ATOM 947 N N . ILE A 1 121 ? -17.129 0.695 5.220 1.00 80.69 121 ILE A N 1
ATOM 948 C CA . ILE A 1 121 ? -17.104 1.739 6.254 1.00 80.69 121 ILE A CA 1
ATOM 949 C C . ILE A 1 121 ? -17.445 3.113 5.669 1.00 80.69 121 ILE A C 1
ATOM 951 O O . ILE A 1 121 ? -17.180 3.380 4.488 1.00 80.69 121 ILE A O 1
ATOM 955 N N . SER A 1 122 ? -18.004 3.997 6.494 1.00 87.12 122 SER A N 1
ATOM 956 C CA . SER A 1 122 ? -18.285 5.385 6.122 1.00 87.12 122 SER A CA 1
ATOM 957 C C . SER A 1 122 ? -17.003 6.190 5.877 1.00 87.12 122 SER A C 1
ATOM 959 O O . SER A 1 122 ? -15.884 5.753 6.168 1.00 87.12 122 SER A O 1
ATOM 961 N N . ASP A 1 123 ? -17.145 7.383 5.302 1.00 89.81 123 ASP A N 1
ATOM 962 C CA . ASP A 1 123 ? -16.011 8.290 5.108 1.00 89.81 123 ASP A CA 1
ATOM 963 C C . ASP A 1 123 ? -15.470 8.800 6.447 1.00 89.81 123 ASP A C 1
ATOM 965 O O . ASP A 1 123 ? -14.255 8.874 6.630 1.00 89.81 123 ASP A O 1
ATOM 969 N N . GLU A 1 124 ? -16.350 9.069 7.409 1.00 90.19 124 GLU A N 1
ATOM 970 C CA . GLU A 1 124 ? -15.977 9.492 8.757 1.00 90.19 124 GLU A CA 1
ATOM 971 C C . GLU A 1 124 ? -15.204 8.397 9.505 1.00 90.19 124 GLU A C 1
ATOM 973 O O . GLU A 1 124 ? -14.180 8.678 10.133 1.00 90.19 124 GLU A O 1
ATOM 978 N N . GLU A 1 125 ? -15.653 7.143 9.406 1.00 88.12 125 GLU A N 1
ATOM 979 C CA . GLU A 1 125 ? -14.953 5.991 9.986 1.00 88.12 125 GLU A CA 1
ATOM 980 C C . GLU A 1 125 ? -13.574 5.810 9.346 1.00 88.12 125 GLU A C 1
ATOM 982 O O . GLU A 1 125 ? -12.581 5.579 10.042 1.00 88.12 125 GLU A O 1
ATOM 987 N N . PHE A 1 126 ? -13.490 5.971 8.022 1.00 91.19 126 PHE A N 1
ATOM 988 C CA . PHE A 1 126 ? -12.228 5.838 7.305 1.00 91.19 126 PHE A CA 1
ATOM 989 C C . PHE A 1 126 ? -11.220 6.906 7.711 1.00 91.19 126 PHE A C 1
ATOM 991 O O . PHE A 1 126 ? -10.049 6.581 7.908 1.00 91.19 126 PHE A O 1
ATOM 998 N N . GLU A 1 127 ? -11.638 8.162 7.861 1.00 92.50 127 GLU A N 1
ATOM 999 C CA . GLU A 1 127 ? -10.722 9.215 8.300 1.00 92.50 127 GLU A CA 1
ATOM 1000 C C . GLU A 1 127 ? -10.209 8.963 9.727 1.00 92.50 127 GLU A C 1
ATOM 1002 O O . GLU A 1 127 ? -9.035 9.220 9.997 1.00 92.50 127 GLU A O 1
ATOM 1007 N N . GLY A 1 128 ? -11.020 8.360 10.607 1.00 90.94 128 GLY A N 1
ATOM 1008 C CA . GLY A 1 128 ? -10.564 7.875 11.915 1.00 90.94 128 GLY A CA 1
ATOM 1009 C C . GLY A 1 128 ? -9.471 6.806 11.799 1.00 90.94 128 GLY A C 1
ATOM 1010 O O . GLY A 1 128 ? -8.382 6.958 12.358 1.00 90.94 128 GLY A O 1
ATOM 1011 N N . VAL A 1 129 ? -9.714 5.759 11.004 1.00 90.81 129 VAL A N 1
ATOM 1012 C CA . VAL A 1 129 ? -8.730 4.689 10.744 1.00 90.81 129 VAL A CA 1
ATOM 1013 C C . VAL A 1 129 ? -7.446 5.251 10.133 1.00 90.81 129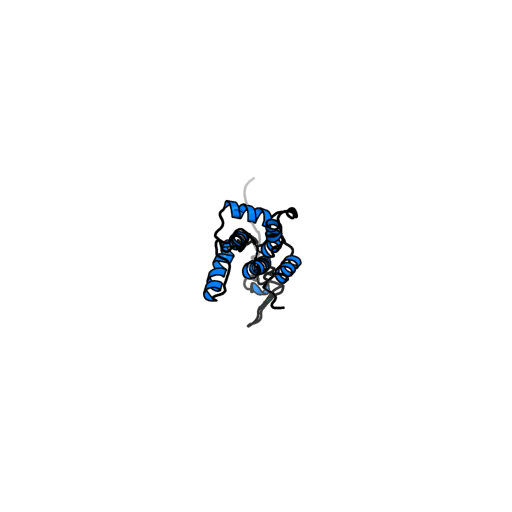 VAL A C 1
ATOM 1015 O O . VAL A 1 129 ? -6.340 4.906 10.553 1.00 90.81 129 VAL A O 1
ATOM 1018 N N . ARG A 1 130 ? -7.572 6.148 9.154 1.00 92.94 130 ARG A N 1
ATOM 1019 C CA . ARG A 1 130 ? -6.448 6.778 8.460 1.00 92.94 130 ARG A CA 1
ATOM 1020 C C . ARG A 1 130 ? -5.616 7.648 9.397 1.00 92.94 130 ARG A C 1
ATOM 1022 O O . ARG A 1 130 ? -4.388 7.605 9.312 1.00 92.94 130 ARG A O 1
ATOM 1029 N N . ALA A 1 131 ? -6.259 8.417 10.276 1.00 93.12 131 ALA A N 1
ATOM 1030 C CA . ALA A 1 131 ? -5.576 9.257 11.255 1.00 93.12 131 ALA A CA 1
ATOM 1031 C C . ALA A 1 131 ? -4.709 8.422 12.204 1.00 93.12 131 ALA A C 1
ATOM 1033 O O . ALA A 1 131 ? -3.562 8.787 12.463 1.00 93.12 131 ALA A O 1
ATOM 1034 N N . VAL A 1 132 ? -5.216 7.271 12.651 1.00 93.38 132 VAL A N 1
ATOM 1035 C CA . VAL A 1 132 ? -4.450 6.322 13.467 1.00 93.38 132 VAL A CA 1
ATOM 1036 C C . VAL A 1 132 ? -3.330 5.696 12.639 1.00 93.38 132 VAL A C 1
ATOM 1038 O O . VAL A 1 132 ? -2.161 5.810 12.993 1.00 93.38 132 VAL A O 1
ATOM 1041 N N . ALA A 1 133 ? -3.645 5.095 11.490 1.00 92.81 133 ALA A N 1
ATOM 1042 C CA . ALA A 1 133 ? -2.670 4.392 10.658 1.00 92.81 133 ALA A CA 1
ATOM 1043 C C . ALA A 1 133 ? -1.491 5.281 10.224 1.00 92.81 133 ALA A C 1
ATOM 1045 O O . ALA A 1 133 ? -0.358 4.812 10.121 1.00 92.81 133 ALA A O 1
ATOM 1046 N N . LEU A 1 134 ? -1.731 6.569 9.978 1.00 92.44 134 LEU A N 1
ATOM 1047 C CA . LEU A 1 134 ? -0.723 7.513 9.490 1.00 92.44 134 LEU A CA 1
ATOM 1048 C C . LEU A 1 134 ? -0.259 8.515 10.552 1.00 92.44 134 LEU A C 1
ATOM 1050 O O . LEU A 1 134 ? 0.449 9.468 10.216 1.00 92.44 134 LEU A O 1
ATOM 1054 N N . GLY A 1 135 ? -0.645 8.317 11.813 1.00 91.12 135 GLY A N 1
ATOM 1055 C CA . GLY A 1 135 ? -0.244 9.193 12.902 1.00 91.12 135 GLY A CA 1
ATOM 1056 C C . GLY A 1 135 ? 1.279 9.238 13.082 1.00 91.12 135 GLY A C 1
ATOM 1057 O O . GLY A 1 135 ? 2.028 8.377 12.615 1.00 91.12 135 GLY A O 1
ATOM 1058 N N . VAL A 1 136 ? 1.754 10.280 13.763 1.00 87.75 136 VAL A N 1
ATOM 1059 C CA . VAL A 1 136 ? 3.188 10.465 14.059 1.00 87.75 136 VAL A CA 1
ATOM 1060 C C . VAL A 1 136 ? 3.591 9.733 15.338 1.00 87.75 136 VAL A C 1
ATOM 1062 O O . VAL A 1 136 ? 4.734 9.298 15.475 1.00 87.75 136 VAL A O 1
ATOM 1065 N N . SER A 1 137 ? 2.650 9.592 16.265 1.00 88.88 137 SER A N 1
ATOM 1066 C CA . SER A 1 137 ? 2.862 8.992 17.574 1.00 88.88 137 SER A CA 1
ATOM 1067 C C . SER A 1 137 ? 1.965 7.784 17.739 1.00 88.88 137 SER A C 1
ATOM 1069 O O . SER A 1 137 ? 0.826 7.781 17.276 1.00 88.88 137 SER A O 1
ATOM 1071 N N . GLU A 1 138 ? 2.509 6.782 18.415 1.00 89.38 138 GLU A N 1
ATOM 1072 C CA . GLU A 1 138 ? 1.772 5.593 18.803 1.00 89.38 138 GLU A CA 1
ATOM 1073 C C . GLU A 1 138 ? 0.528 5.982 19.622 1.00 89.38 138 GLU A C 1
ATOM 1075 O O . GLU A 1 138 ? 0.636 6.860 20.490 1.00 89.38 138 GLU A O 1
ATOM 1080 N N . PRO A 1 139 ? -0.642 5.379 19.341 1.00 87.69 139 PRO A N 1
ATOM 1081 C CA . PRO A 1 139 ? -1.853 5.624 20.113 1.00 87.69 139 PRO A CA 1
ATOM 1082 C C . PRO A 1 139 ? -1.661 5.195 21.571 1.00 87.69 139 PRO A C 1
ATOM 1084 O O . PRO A 1 139 ? -0.783 4.389 21.895 1.00 87.69 139 PRO A O 1
ATOM 1087 N N . SER A 1 140 ? -2.484 5.735 22.471 1.00 81.50 140 SER A N 1
ATOM 1088 C CA . SER A 1 140 ? -2.447 5.313 23.870 1.00 81.50 140 SER A CA 1
ATOM 1089 C C . SER A 1 140 ? -2.766 3.818 23.976 1.00 81.50 140 SER A C 1
ATOM 1091 O O . SER A 1 140 ? -3.579 3.273 23.230 1.00 81.50 140 SER A O 1
ATOM 1093 N N . SER A 1 141 ? -2.149 3.136 24.943 1.00 70.25 141 SER A N 1
ATOM 1094 C CA . SER A 1 141 ? -2.330 1.693 25.161 1.00 70.25 141 SER A CA 1
ATOM 1095 C C . SER A 1 141 ? -3.752 1.289 25.579 1.00 70.25 141 SER A C 1
ATOM 1097 O O . SER A 1 141 ? -4.013 0.107 25.783 1.00 70.25 141 SER A O 1
ATOM 1099 N N . GLU A 1 142 ? -4.659 2.251 25.752 1.00 79.31 142 GLU A N 1
ATOM 1100 C CA . GLU A 1 142 ? -6.037 2.030 26.191 1.00 79.31 142 GLU A CA 1
ATOM 1101 C C . GLU A 1 142 ? -6.947 1.530 25.058 1.00 79.31 142 GLU A C 1
ATOM 1103 O O . GLU A 1 142 ? -7.922 0.833 25.333 1.00 79.31 142 GLU A O 1
ATOM 1108 N N . SER A 1 143 ? -6.621 1.819 23.790 1.00 85.19 143 SER A N 1
ATOM 1109 C CA . SER A 1 143 ? -7.405 1.361 22.638 1.00 85.19 143 SER A CA 1
ATOM 1110 C C . SER A 1 143 ? -6.715 0.210 21.906 1.00 85.19 143 SER A C 1
ATOM 1112 O O . SER A 1 143 ? -5.793 0.403 21.113 1.00 85.19 143 SER A O 1
ATOM 1114 N N . THR A 1 144 ? -7.197 -1.016 22.131 1.00 86.12 144 THR A N 1
ATOM 1115 C CA . THR A 1 144 ? -6.699 -2.215 21.434 1.00 86.12 144 THR A CA 1
ATOM 1116 C C . THR A 1 144 ? -6.883 -2.115 19.918 1.00 86.12 144 THR A C 1
ATOM 1118 O O . THR A 1 144 ? -6.024 -2.568 19.166 1.00 86.12 144 THR A O 1
ATOM 1121 N N . LEU A 1 145 ? -7.975 -1.488 19.467 1.00 87.69 145 LEU A N 1
ATOM 1122 C CA . LEU A 1 145 ? -8.273 -1.314 18.047 1.00 87.69 145 LEU A CA 1
ATOM 1123 C C . LEU A 1 145 ? -7.294 -0.347 17.380 1.00 87.69 145 LEU A C 1
ATOM 1125 O O . LEU A 1 145 ? -6.704 -0.672 16.354 1.00 87.69 145 LEU A O 1
ATOM 1129 N N . GLU A 1 146 ? -7.087 0.829 17.976 1.00 90.75 146 GLU A N 1
ATOM 1130 C CA . GLU A 1 146 ? -6.150 1.809 17.425 1.00 90.75 146 GLU A CA 1
ATOM 1131 C C . GLU A 1 146 ? -4.730 1.250 17.405 1.00 90.75 146 GLU A C 1
ATOM 1133 O O . GLU A 1 146 ? -3.999 1.438 16.434 1.00 90.75 146 GLU A O 1
ATOM 1138 N N . LYS A 1 147 ? -4.359 0.503 18.449 1.00 91.12 147 LYS A N 1
ATOM 1139 C CA . LYS A 1 147 ? -3.068 -0.170 18.524 1.00 91.12 147 LYS A CA 1
ATOM 1140 C C . LYS A 1 147 ? -2.898 -1.220 17.420 1.00 91.12 147 LYS A C 1
ATOM 1142 O O . LYS A 1 147 ? -1.853 -1.230 16.777 1.00 91.12 147 LYS A O 1
ATOM 1147 N N . ALA A 1 148 ? -3.917 -2.033 17.137 1.00 90.00 148 ALA A N 1
ATOM 1148 C CA . ALA A 1 148 ? -3.886 -3.010 16.043 1.00 90.00 148 ALA A CA 1
ATOM 1149 C C . ALA A 1 148 ? -3.757 -2.341 14.661 1.00 90.00 148 ALA A C 1
ATOM 1151 O O . ALA A 1 148 ? -2.905 -2.724 13.859 1.00 90.00 148 ALA A O 1
ATOM 1152 N N . ILE A 1 149 ? -4.540 -1.285 14.401 1.00 91.69 149 ILE A N 1
ATOM 1153 C CA . ILE A 1 149 ? -4.438 -0.491 13.166 1.00 91.69 149 ILE A CA 1
ATOM 1154 C C . ILE A 1 149 ? -3.032 0.099 13.038 1.00 91.69 149 ILE A C 1
ATOM 1156 O O . ILE A 1 149 ? -2.406 0.011 11.977 1.00 91.69 149 ILE A O 1
ATOM 1160 N N . TRP A 1 150 ? -2.528 0.695 14.122 1.00 92.81 150 TRP A N 1
ATOM 1161 C CA . TRP A 1 150 ? -1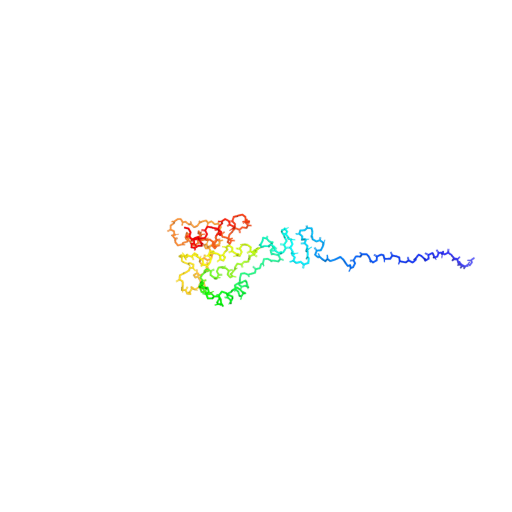.201 1.285 14.166 1.00 92.81 150 TRP A CA 1
ATOM 1162 C C . TRP A 1 150 ? -0.120 0.247 13.871 1.00 92.81 150 TRP A C 1
ATOM 1164 O O . TRP A 1 150 ? 0.740 0.515 13.036 1.00 92.81 150 TRP A O 1
ATOM 1174 N N . ASP A 1 151 ? -0.160 -0.916 14.513 1.00 92.19 151 ASP A N 1
ATOM 1175 C CA . ASP A 1 151 ? 0.876 -1.947 14.407 1.00 92.19 151 ASP A CA 1
ATOM 1176 C C . ASP A 1 151 ? 0.827 -2.743 13.094 1.00 92.19 151 ASP A C 1
ATOM 1178 O O . ASP A 1 151 ? 1.816 -3.399 12.761 1.00 92.19 151 ASP A O 1
ATOM 1182 N N . SER A 1 152 ? -0.258 -2.641 12.318 1.00 92.94 152 SER A N 1
ATOM 1183 C CA . SER A 1 152 ? -0.393 -3.337 11.033 1.00 92.94 152 SER A CA 1
ATOM 1184 C C . SER A 1 152 ? 0.800 -3.130 10.095 1.00 92.94 152 SER A C 1
ATOM 1186 O O . SER A 1 152 ? 1.425 -2.055 10.054 1.00 92.94 152 SER A O 1
ATOM 1188 N N . THR A 1 153 ? 1.105 -4.143 9.277 1.00 94.94 153 THR A N 1
ATOM 1189 C CA . THR A 1 153 ? 2.190 -4.049 8.294 1.00 94.94 153 THR A CA 1
ATOM 1190 C C . THR A 1 153 ? 1.908 -2.946 7.291 1.00 94.94 153 THR A C 1
ATOM 1192 O O . THR A 1 153 ? 2.825 -2.195 6.952 1.00 94.94 153 THR A O 1
ATOM 1195 N N . VAL A 1 154 ? 0.655 -2.799 6.848 1.00 95.25 154 VAL A N 1
ATOM 1196 C CA . VAL A 1 154 ? 0.263 -1.727 5.925 1.00 95.25 154 VAL A CA 1
ATOM 1197 C C . VAL A 1 154 ? 0.613 -0.370 6.527 1.00 95.25 154 VAL A C 1
ATOM 1199 O O . VAL A 1 154 ? 1.451 0.338 5.966 1.00 95.25 154 VAL A O 1
ATOM 1202 N N . ALA A 1 155 ? 0.058 -0.024 7.692 1.00 94.88 155 ALA A N 1
ATOM 1203 C CA . ALA A 1 155 ? 0.299 1.271 8.323 1.00 94.88 155 ALA A CA 1
ATOM 1204 C C . ALA A 1 155 ? 1.797 1.514 8.573 1.00 94.88 155 ALA A C 1
ATOM 1206 O O . ALA A 1 155 ? 2.343 2.565 8.223 1.00 94.88 155 ALA A O 1
ATOM 1207 N N . SER A 1 156 ? 2.499 0.501 9.083 1.00 94.94 156 SER A N 1
ATOM 1208 C CA . SER A 1 156 ? 3.936 0.568 9.346 1.00 94.94 156 SER A CA 1
ATOM 1209 C C . SER A 1 156 ? 4.766 0.823 8.083 1.00 94.94 156 SER A C 1
ATOM 1211 O O . SER A 1 156 ? 5.665 1.669 8.105 1.00 94.94 156 SER A O 1
ATOM 1213 N N . VAL A 1 157 ? 4.472 0.140 6.969 1.00 96.00 157 VAL A N 1
ATOM 1214 C CA . VAL A 1 157 ? 5.171 0.317 5.683 1.00 96.00 157 VAL A CA 1
ATOM 1215 C C . VAL A 1 157 ? 4.895 1.692 5.078 1.00 96.00 157 VAL A C 1
ATOM 1217 O O . VAL A 1 157 ? 5.814 2.316 4.536 1.00 96.00 157 VAL A O 1
ATOM 1220 N N . LEU A 1 158 ? 3.660 2.189 5.178 1.00 95.12 158 LEU A N 1
ATOM 1221 C CA . LEU A 1 158 ? 3.307 3.515 4.669 1.00 95.12 158 LEU A CA 1
ATOM 1222 C C . LEU A 1 158 ? 4.046 4.618 5.439 1.00 95.12 158 LEU A C 1
ATOM 1224 O O . LEU A 1 158 ? 4.614 5.522 4.824 1.00 95.12 158 LEU A O 1
ATOM 1228 N N . ARG A 1 159 ? 4.147 4.504 6.769 1.00 94.56 159 ARG A N 1
ATOM 1229 C CA . ARG A 1 159 ? 4.866 5.482 7.604 1.00 94.56 159 ARG A CA 1
ATOM 1230 C C . ARG A 1 159 ? 6.384 5.489 7.380 1.00 94.56 159 ARG A C 1
ATOM 1232 O O . ARG A 1 159 ? 7.024 6.521 7.586 1.00 94.56 159 ARG A O 1
ATOM 1239 N N . THR A 1 160 ? 6.996 4.381 6.948 1.00 91.94 160 THR A N 1
ATOM 1240 C CA . THR A 1 160 ? 8.456 4.316 6.760 1.00 91.94 160 THR A CA 1
ATOM 1241 C C . THR A 1 160 ? 8.916 4.686 5.349 1.00 91.94 160 THR A C 1
ATOM 1243 O O . THR A 1 160 ? 8.350 4.285 4.333 1.00 91.94 160 THR A O 1
ATOM 1246 N N . ARG A 1 161 ? 10.033 5.415 5.273 1.00 85.00 161 ARG A N 1
ATOM 1247 C CA . ARG A 1 161 ? 10.734 5.736 4.015 1.00 85.00 161 ARG A CA 1
ATOM 1248 C C . ARG A 1 161 ? 12.056 4.990 3.850 1.00 85.00 161 ARG A C 1
ATOM 1250 O O . ARG A 1 161 ? 12.731 5.168 2.843 1.00 85.00 161 ARG A O 1
ATOM 1257 N N . GLN A 1 162 ? 12.463 4.194 4.839 1.00 89.12 162 GLN A N 1
ATOM 1258 C CA . GLN A 1 162 ? 13.755 3.513 4.811 1.00 89.12 162 GLN A CA 1
ATOM 1259 C C . GLN A 1 162 ? 13.636 2.146 4.122 1.00 89.12 162 GLN A C 1
ATOM 1261 O O . GLN A 1 162 ? 12.929 1.278 4.641 1.00 89.12 162 GLN A O 1
ATOM 1266 N N . PRO A 1 163 ? 14.383 1.888 3.030 1.00 86.62 163 PRO A N 1
ATOM 1267 C CA . PRO A 1 163 ? 14.285 0.641 2.273 1.00 86.62 163 PRO A CA 1
ATOM 1268 C C . PRO A 1 163 ? 14.424 -0.640 3.097 1.00 86.62 163 PRO A C 1
ATOM 1270 O O . PRO A 1 163 ? 13.610 -1.559 3.024 1.00 86.62 163 PRO A O 1
ATOM 1273 N N . ARG A 1 164 ? 15.452 -0.693 3.950 1.00 88.50 164 ARG A N 1
ATOM 1274 C CA . ARG A 1 164 ? 15.711 -1.865 4.797 1.00 88.50 164 ARG A CA 1
ATOM 1275 C C . ARG A 1 164 ? 14.560 -2.134 5.764 1.00 88.50 164 ARG A C 1
ATOM 1277 O O . ARG A 1 164 ? 14.230 -3.292 5.996 1.00 88.50 164 ARG A O 1
ATOM 1284 N N . VAL A 1 165 ? 13.949 -1.073 6.291 1.00 91.94 165 VAL A N 1
ATOM 1285 C CA . VAL A 1 165 ? 12.834 -1.165 7.237 1.00 91.94 165 VAL A CA 1
ATOM 1286 C C . VAL A 1 165 ? 11.567 -1.618 6.520 1.00 91.94 165 VAL A C 1
ATOM 1288 O O . VAL A 1 165 ? 10.940 -2.558 6.987 1.00 91.94 165 VAL A O 1
ATOM 1291 N N . GLN A 1 166 ? 11.239 -1.043 5.358 1.00 92.12 166 GLN A N 1
ATOM 1292 C CA . GLN A 1 166 ? 10.095 -1.473 4.536 1.00 92.12 166 GLN A CA 1
ATOM 1293 C C . GLN A 1 166 ? 10.151 -2.977 4.248 1.00 92.12 166 GLN A C 1
ATOM 1295 O O . GLN A 1 166 ? 9.187 -3.700 4.493 1.00 92.12 166 GLN A O 1
ATOM 1300 N N . LYS A 1 167 ? 11.318 -3.465 3.813 1.00 91.06 167 LYS A N 1
ATOM 1301 C CA . LYS A 1 167 ? 11.533 -4.887 3.535 1.00 91.06 167 LYS A CA 1
ATOM 1302 C C . LYS A 1 167 ? 11.412 -5.763 4.780 1.00 91.06 167 LYS A C 1
ATOM 1304 O O . LYS A 1 167 ? 10.868 -6.863 4.708 1.00 91.06 167 LYS A O 1
ATOM 1309 N N . ALA A 1 168 ? 11.949 -5.308 5.911 1.00 92.44 168 ALA A N 1
ATOM 1310 C CA . ALA A 1 168 ? 11.864 -6.036 7.173 1.00 92.44 168 ALA A CA 1
ATOM 1311 C C . ALA A 1 168 ? 10.421 -6.115 7.692 1.00 92.44 168 ALA A C 1
ATOM 1313 O O . ALA A 1 168 ? 10.012 -7.181 8.140 1.00 92.44 168 ALA A O 1
ATOM 1314 N N . LEU A 1 169 ? 9.658 -5.024 7.586 1.00 93.50 169 LEU A N 1
ATOM 1315 C CA . LEU A 1 169 ? 8.243 -4.974 7.955 1.00 93.50 169 LEU A CA 1
ATOM 1316 C C . LEU A 1 169 ? 7.426 -5.931 7.096 1.00 93.50 169 LEU A C 1
ATOM 1318 O O . LEU A 1 169 ? 6.813 -6.842 7.632 1.00 93.50 169 LEU A O 1
ATOM 1322 N N . GLY A 1 170 ? 7.520 -5.829 5.767 1.00 89.62 170 GLY A N 1
ATOM 1323 C CA . GLY A 1 170 ? 6.785 -6.743 4.897 1.00 89.62 170 GLY A CA 1
ATOM 1324 C C . GLY A 1 170 ? 7.165 -8.206 5.135 1.00 89.62 170 GLY A C 1
ATOM 1325 O O . GLY A 1 170 ? 6.303 -9.072 5.159 1.00 89.62 170 GLY A O 1
ATOM 1326 N N . ARG A 1 171 ? 8.436 -8.542 5.404 1.00 88.50 171 ARG A N 1
ATOM 1327 C CA . ARG A 1 171 ? 8.837 -9.919 5.782 1.00 88.50 171 ARG A CA 1
ATOM 1328 C C . ARG A 1 171 ? 8.141 -10.465 7.032 1.00 88.50 171 ARG A C 1
ATOM 1330 O O . ARG A 1 171 ? 8.082 -11.682 7.163 1.00 88.50 171 ARG A O 1
ATOM 1337 N N . ARG A 1 172 ? 7.658 -9.588 7.908 1.00 88.12 172 ARG A N 1
ATOM 1338 C CA . ARG A 1 172 ? 6.950 -9.925 9.143 1.00 88.12 172 ARG A CA 1
ATOM 1339 C C . ARG A 1 172 ? 5.429 -9.915 8.999 1.00 88.12 172 ARG A C 1
ATOM 1341 O O . ARG A 1 172 ? 4.790 -10.189 10.003 1.00 88.12 172 ARG A O 1
ATOM 1348 N N . ALA A 1 173 ? 4.897 -9.623 7.807 1.00 90.00 173 ALA A N 1
ATOM 1349 C CA . ALA A 1 173 ? 3.461 -9.656 7.565 1.00 90.00 173 ALA A CA 1
ATOM 1350 C C . ALA A 1 173 ? 2.877 -10.994 8.029 1.00 90.00 173 ALA A C 1
ATOM 1352 O O . ALA A 1 173 ? 3.357 -12.053 7.598 1.00 90.00 173 ALA A O 1
ATOM 1353 N N . GLU A 1 174 ? 1.897 -10.924 8.924 1.00 85.69 174 GLU A N 1
ATOM 1354 C CA . GLU A 1 174 ? 1.183 -12.098 9.421 1.00 85.69 174 GLU A CA 1
ATOM 1355 C C . GLU A 1 174 ? 0.459 -12.800 8.260 1.00 85.69 174 GLU A C 1
ATOM 1357 O O . GLU A 1 174 ? 0.155 -12.180 7.243 1.00 85.69 174 GLU A O 1
ATOM 1362 N N . GLY A 1 175 ? 0.293 -14.122 8.338 1.00 82.81 175 GLY A N 1
ATOM 1363 C CA . GLY A 1 175 ? -0.364 -14.915 7.288 1.00 82.81 175 GLY A CA 1
ATOM 1364 C C . GLY A 1 175 ? 0.448 -15.139 6.003 1.00 82.81 175 GLY A C 1
ATOM 1365 O O . GLY A 1 175 ? 0.096 -16.002 5.207 1.00 82.81 175 GLY A O 1
ATOM 1366 N N . PHE A 1 176 ? 1.562 -14.428 5.786 1.00 80.81 176 PHE A N 1
ATOM 1367 C CA . PHE A 1 176 ? 2.426 -14.682 4.623 1.00 80.81 176 PHE A CA 1
ATOM 1368 C C . PHE A 1 176 ? 3.419 -15.831 4.828 1.00 80.81 176 PHE A C 1
ATOM 1370 O O . PHE A 1 176 ? 3.908 -16.427 3.868 1.00 80.81 176 PHE A O 1
ATOM 1377 N N . ARG A 1 177 ? 3.832 -16.056 6.073 1.00 68.50 177 ARG A N 1
ATOM 1378 C CA . ARG A 1 177 ? 4.794 -17.099 6.426 1.00 68.50 177 ARG A CA 1
ATOM 1379 C C . ARG A 1 177 ? 4.024 -18.401 6.634 1.00 68.50 177 ARG A C 1
ATOM 1381 O O . ARG A 1 177 ? 3.109 -18.428 7.445 1.00 68.50 177 ARG A O 1
ATOM 1388 N N . GLU A 1 178 ? 4.365 -19.428 5.857 1.00 54.59 178 GLU A N 1
ATOM 1389 C CA . GLU A 1 178 ? 3.790 -20.780 5.971 1.00 54.59 178 GLU A CA 1
ATOM 1390 C C . GLU A 1 178 ? 4.410 -21.587 7.132 1.00 54.59 178 GLU A C 1
ATOM 1392 O O . GLU A 1 178 ? 3.983 -22.713 7.384 1.00 54.59 178 GLU A O 1
ATOM 1397 N N . ASP A 1 179 ? 5.432 -21.032 7.800 1.00 54.00 179 ASP A N 1
ATOM 1398 C CA . ASP A 1 179 ? 6.143 -21.606 8.951 1.00 54.00 179 ASP A CA 1
ATOM 1399 C C . ASP A 1 179 ? 5.426 -21.414 10.300 1.00 54.00 179 ASP A C 1
ATOM 1401 O O . ASP A 1 179 ? 5.137 -20.250 10.664 1.00 54.00 179 ASP A O 1
#